Protein AF-A0A699V6G7-F1 (afdb_monomer_lite)

Secondary structure (DSSP, 8-state):
------SSSSHHHHHHHHHHHHHHHHHHHHHHHHHHHHHHHHHHHHHHHHHHHHHHHHT---SSHHHHHHHHHHHHHHHH---GGGGTT--HHHHHHHHHHHHHHHHHHHHHTT-

Organism: Tanacetum cinerariifolium (NCBI:txid118510)

Radius of gyration: 37.38 Å; chains: 1; bounding box: 102×35×77 Å

Foldseek 3Di:
DDDDDDDPPPVVVVVVVVVVVVVVVVVVVVVVVVVVVVVVVCVVVCVVVVCVVVVVVVVVPQPDQVSVQVVLLVCCCVQVVDDSVVCVPPGSVRSVVVSVVSVVVVVVVVVVVVD

pLDDT: mean 73.2, std 18.66, range [38.91, 96.5]

Sequence (115 aa):
HILSLKDDEVEQAELQEVVEVVTTAKLITEVVTAASATITAAAPQLTTAAKSQIQRQRQRKPQTEAKARKNMMIYLRNVAGFKMDYFKGMTYDDIHPIFEKKFNSNVAFLLKTKE

Structure (mmCIF, N/CA/C/O backbone):
data_AF-A0A699V6G7-F1
#
_entry.id   AF-A0A699V6G7-F1
#
loop_
_atom_site.group_PDB
_atom_site.id
_atom_site.type_symbol
_atom_site.label_atom_id
_atom_site.label_alt_id
_atom_site.label_comp_id
_atom_site.label_asym_id
_atom_site.label_entity_id
_atom_site.label_seq_id
_atom_site.pdbx_PDB_ins_code
_atom_site.Cartn_x
_atom_site.Cartn_y
_atom_site.Cartn_z
_atom_site.occupancy
_atom_site.B_iso_or_equiv
_atom_site.auth_seq_id
_atom_site.auth_comp_id
_atom_site.auth_asym_id
_atom_site.auth_atom_id
_atom_site.pdbx_PDB_model_num
ATOM 1 N N . HIS A 1 1 ? 84.245 -20.709 -64.934 1.00 38.91 1 HIS A N 1
ATOM 2 C CA . HIS A 1 1 ? 83.802 -21.093 -63.582 1.00 38.91 1 HIS A CA 1
ATOM 3 C C . HIS A 1 1 ? 82.293 -20.902 -63.543 1.00 38.91 1 HIS A C 1
ATOM 5 O O . HIS A 1 1 ? 81.836 -19.770 -63.584 1.00 38.91 1 HIS A O 1
ATOM 11 N N . ILE A 1 2 ? 81.539 -21.995 -63.623 1.00 51.72 2 ILE A N 1
ATOM 12 C CA . ILE A 1 2 ? 80.097 -22.038 -63.355 1.00 51.72 2 ILE A CA 1
ATOM 13 C C . ILE A 1 2 ? 80.004 -22.601 -61.942 1.00 51.72 2 ILE A C 1
ATOM 15 O O . ILE A 1 2 ? 80.618 -23.643 -61.735 1.00 51.72 2 ILE A O 1
ATOM 19 N N . LEU A 1 3 ? 79.327 -21.926 -61.009 1.00 48.06 3 LEU A N 1
ATOM 20 C CA . LEU A 1 3 ? 78.589 -22.521 -59.885 1.00 48.06 3 LEU A CA 1
ATOM 21 C C . LEU A 1 3 ? 78.082 -21.433 -58.930 1.00 48.06 3 LEU A C 1
ATOM 23 O O . LEU A 1 3 ? 78.761 -20.440 -58.687 1.00 48.06 3 LEU A O 1
ATOM 27 N N . SER A 1 4 ? 76.912 -21.721 -58.368 1.00 57.84 4 SER A N 1
ATOM 28 C CA . SER A 1 4 ? 76.323 -21.101 -57.181 1.00 57.84 4 SER A CA 1
ATOM 29 C C . SER A 1 4 ? 75.719 -19.720 -57.366 1.00 57.84 4 SER A C 1
ATOM 31 O O . SER A 1 4 ? 76.379 -18.718 -57.139 1.00 57.84 4 SER A O 1
ATOM 33 N N . LEU A 1 5 ? 74.432 -19.701 -57.720 1.00 53.88 5 LEU A N 1
ATOM 34 C CA . LEU A 1 5 ? 73.478 -18.642 -57.361 1.00 53.88 5 LEU A CA 1
ATOM 35 C C . LEU A 1 5 ? 72.049 -19.142 -57.639 1.00 53.88 5 LEU A C 1
ATOM 37 O O . LEU A 1 5 ? 71.312 -18.565 -58.428 1.00 53.88 5 LEU A O 1
ATOM 41 N N . LYS A 1 6 ? 71.692 -20.295 -57.073 1.00 51.12 6 LYS A N 1
ATOM 42 C CA . LYS A 1 6 ? 70.318 -20.809 -57.021 1.00 51.12 6 LYS A CA 1
ATOM 43 C C . LYS A 1 6 ? 70.241 -21.664 -55.771 1.00 51.12 6 LYS A C 1
ATOM 45 O O . LYS A 1 6 ? 70.879 -22.704 -55.786 1.00 5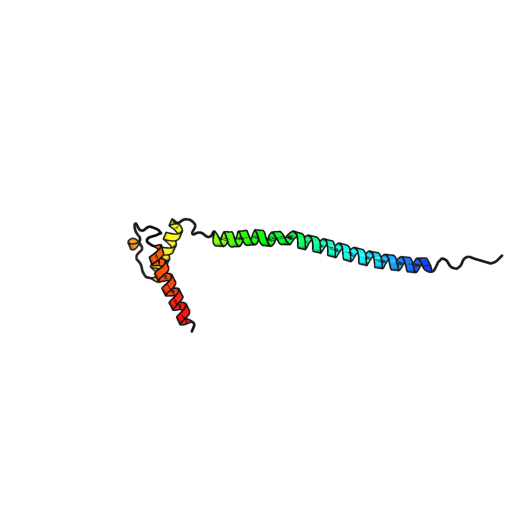1.12 6 LYS A O 1
ATOM 50 N N . ASP A 1 7 ? 69.600 -21.150 -54.725 1.00 49.78 7 ASP A N 1
ATOM 51 C CA . ASP A 1 7 ? 68.869 -21.932 -53.706 1.00 49.78 7 ASP A CA 1
ATOM 52 C C . ASP A 1 7 ? 68.327 -21.066 -52.543 1.00 49.78 7 ASP A C 1
ATOM 54 O O . ASP A 1 7 ? 67.627 -21.589 -51.690 1.00 49.78 7 ASP A O 1
ATOM 58 N N . ASP A 1 8 ? 68.535 -19.741 -52.523 1.00 52.72 8 ASP A N 1
ATOM 59 C CA . ASP A 1 8 ? 68.063 -18.884 -51.410 1.00 52.72 8 ASP A CA 1
ATOM 60 C C . ASP A 1 8 ? 66.733 -18.131 -51.657 1.00 52.72 8 ASP A C 1
ATOM 62 O O . ASP A 1 8 ? 66.299 -17.346 -50.816 1.00 52.72 8 ASP A O 1
ATOM 66 N N . GLU A 1 9 ? 66.062 -18.323 -52.799 1.00 53.31 9 GLU A N 1
ATOM 67 C CA . GLU A 1 9 ? 64.881 -17.509 -53.166 1.00 53.31 9 GLU A CA 1
ATOM 68 C C . GLU A 1 9 ? 63.523 -18.179 -52.885 1.00 53.31 9 GLU A C 1
ATOM 70 O O . GLU A 1 9 ? 62.486 -17.528 -52.992 1.00 53.31 9 GLU A O 1
ATOM 75 N N . VAL A 1 10 ? 63.504 -19.462 -52.501 1.00 51.88 10 VAL A N 1
ATOM 76 C CA . VAL A 1 10 ? 62.249 -20.206 -52.264 1.00 51.88 10 VAL A CA 1
ATOM 77 C C . VAL A 1 10 ? 61.802 -20.147 -50.796 1.00 51.88 10 VAL A C 1
ATOM 79 O O . VAL A 1 10 ? 60.604 -20.139 -50.534 1.00 51.88 10 VAL A O 1
ATOM 82 N N . GLU A 1 11 ? 62.717 -19.984 -49.832 1.00 52.59 11 GLU A N 1
ATOM 83 C CA . GLU A 1 11 ? 62.346 -19.892 -48.406 1.00 52.59 11 GLU A CA 1
ATOM 84 C C . GLU A 1 11 ? 61.747 -18.529 -48.007 1.00 52.59 11 GLU A C 1
ATOM 86 O O . GLU A 1 11 ? 60.972 -18.445 -47.056 1.00 52.59 11 GLU A O 1
ATOM 91 N N . GLN A 1 12 ? 62.051 -17.440 -48.723 1.00 51.22 12 GLN A N 1
ATOM 92 C CA . GLN A 1 12 ? 61.554 -16.106 -48.349 1.00 51.22 12 GLN A CA 1
ATOM 93 C C . GLN A 1 12 ? 60.075 -15.869 -48.684 1.00 51.22 12 GLN A C 1
ATOM 95 O O . GLN A 1 12 ? 59.430 -15.074 -47.999 1.00 51.22 12 GLN A O 1
ATOM 100 N N . ALA A 1 13 ? 59.533 -16.549 -49.698 1.00 53.62 13 ALA A N 1
ATOM 101 C CA . ALA A 1 13 ? 58.127 -16.414 -50.081 1.00 53.62 13 ALA A CA 1
ATOM 102 C C . ALA A 1 13 ? 57.194 -17.114 -49.077 1.00 53.62 13 ALA A C 1
ATOM 104 O O . ALA A 1 13 ? 56.185 -16.541 -48.668 1.00 53.62 13 ALA A O 1
ATOM 105 N N . GLU A 1 14 ? 57.576 -18.305 -48.606 1.00 54.97 14 GLU A N 1
ATOM 106 C CA . GLU A 1 14 ? 56.807 -19.062 -47.608 1.00 54.97 14 GLU A CA 1
ATOM 107 C C . GLU A 1 14 ? 56.813 -18.369 -46.235 1.00 54.97 14 GLU A C 1
ATOM 109 O O . GLU A 1 14 ? 55.795 -18.319 -45.542 1.00 54.97 14 GLU A O 1
ATOM 114 N N . LEU A 1 15 ? 57.938 -17.755 -45.851 1.00 53.72 15 LEU A N 1
ATOM 115 C CA . LEU A 1 15 ? 58.040 -16.999 -44.601 1.00 53.72 15 LEU A CA 1
ATOM 116 C C . LEU A 1 15 ? 57.216 -15.701 -44.615 1.00 53.72 15 LEU A C 1
ATOM 118 O O . LEU A 1 15 ? 56.780 -15.257 -43.553 1.00 53.72 15 LEU A O 1
ATOM 122 N N . GLN A 1 16 ? 56.972 -15.098 -45.781 1.00 55.22 16 GLN A N 1
ATOM 123 C CA . GLN A 1 16 ? 56.134 -13.898 -45.896 1.00 55.22 16 GLN A CA 1
ATOM 124 C C . GLN A 1 16 ? 54.649 -14.225 -45.686 1.00 55.22 16 GLN A C 1
ATOM 126 O O . GLN A 1 16 ? 53.973 -13.541 -44.917 1.00 55.22 16 GLN A O 1
ATOM 131 N N . GLU A 1 17 ? 54.169 -15.324 -46.271 1.00 57.75 17 GLU A N 1
ATOM 132 C CA . GLU A 1 17 ? 52.787 -15.792 -46.105 1.00 57.75 17 GLU A CA 1
ATOM 133 C C . GLU A 1 17 ? 52.502 -16.231 -44.658 1.00 57.75 17 GLU A C 1
ATOM 135 O O . GLU A 1 17 ? 51.486 -15.856 -44.063 1.00 57.75 17 GLU A O 1
ATOM 140 N N . VAL A 1 18 ? 53.441 -16.952 -44.033 1.00 57.44 18 VAL A N 1
ATOM 141 C CA . VAL A 1 18 ? 53.322 -17.370 -42.626 1.00 57.44 18 VAL A CA 1
ATOM 142 C C . VAL A 1 18 ? 53.261 -16.159 -41.687 1.00 57.44 18 VAL A C 1
ATOM 144 O O . VAL A 1 18 ? 52.511 -16.176 -40.708 1.00 57.44 18 VAL A O 1
ATOM 147 N N . VAL A 1 19 ? 53.987 -15.077 -41.982 1.00 64.44 19 VAL A N 1
ATOM 148 C CA . VAL A 1 19 ? 53.957 -13.845 -41.177 1.00 64.44 19 VAL A CA 1
ATOM 149 C C . VAL A 1 19 ? 52.618 -13.109 -41.311 1.00 64.44 19 VAL A C 1
ATOM 151 O O . VAL A 1 19 ? 52.089 -12.634 -40.303 1.00 64.44 19 VAL A O 1
ATOM 154 N N . GLU A 1 20 ? 52.009 -13.053 -42.495 1.00 62.91 20 GLU A N 1
ATOM 155 C CA . GLU A 1 20 ? 50.695 -12.413 -42.688 1.00 62.91 20 GLU A CA 1
ATOM 156 C C . GLU A 1 20 ? 49.558 -13.162 -41.970 1.00 62.91 20 GLU A C 1
ATOM 158 O O . GLU A 1 20 ? 48.698 -12.554 -41.319 1.00 62.91 20 GLU A O 1
ATOM 163 N N . VAL A 1 21 ? 49.582 -14.496 -41.988 1.00 61.50 21 VAL A N 1
ATOM 164 C CA . VAL A 1 21 ? 48.581 -15.317 -41.288 1.00 61.50 21 VAL A CA 1
ATOM 165 C C . VAL A 1 21 ? 48.762 -15.235 -39.767 1.00 61.50 21 VAL A C 1
ATOM 167 O O . VAL A 1 21 ? 47.784 -15.067 -39.030 1.00 61.50 21 VAL A O 1
ATOM 170 N N . VAL A 1 22 ? 50.006 -15.282 -39.275 1.00 68.69 22 VAL A N 1
ATOM 171 C CA . VAL A 1 22 ? 50.321 -15.187 -37.836 1.00 68.69 22 VAL A CA 1
ATOM 172 C C . VAL A 1 22 ? 49.984 -13.806 -37.272 1.00 68.69 22 VAL A C 1
ATOM 174 O O . VAL A 1 22 ? 49.478 -13.698 -36.151 1.00 68.69 22 VAL A O 1
ATOM 177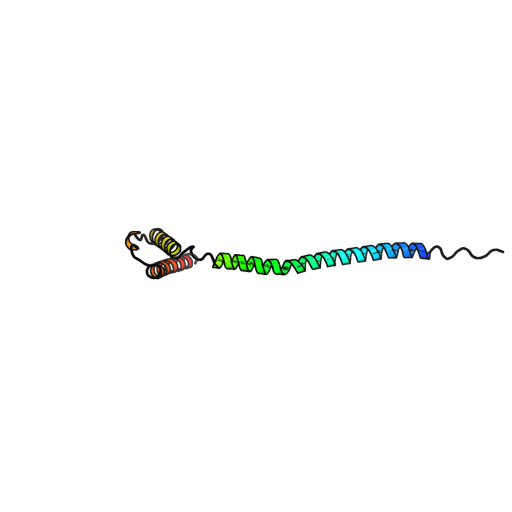 N N . THR A 1 23 ? 50.212 -12.739 -38.039 1.00 70.50 23 THR A N 1
ATO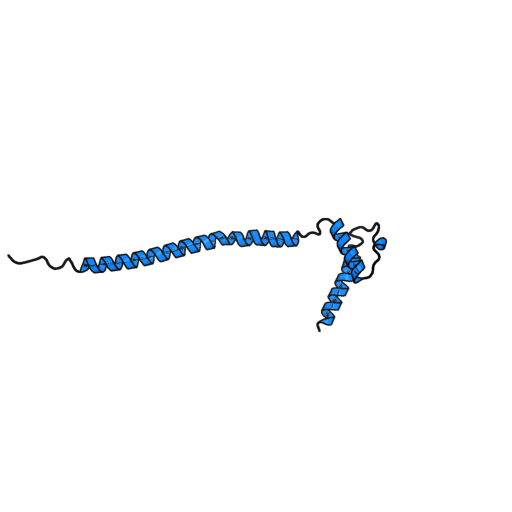M 178 C CA . THR A 1 23 ? 49.867 -11.374 -37.615 1.00 70.50 23 THR A CA 1
ATOM 179 C C . THR A 1 23 ? 48.358 -11.164 -37.568 1.00 70.50 23 THR A C 1
ATOM 181 O O . THR A 1 23 ? 47.855 -10.609 -36.589 1.00 70.50 23 THR A O 1
ATOM 184 N N . THR A 1 24 ? 47.612 -11.696 -38.537 1.00 68.50 24 THR A N 1
ATOM 185 C CA . THR A 1 24 ? 46.143 -11.629 -38.544 1.00 68.50 24 THR A CA 1
ATOM 186 C C . THR A 1 24 ? 45.537 -12.393 -37.362 1.00 68.50 24 THR A C 1
ATOM 188 O O . THR A 1 24 ? 44.685 -11.858 -36.649 1.00 68.50 24 THR A O 1
ATOM 191 N N . ALA A 1 25 ? 46.021 -13.605 -37.070 1.00 73.06 25 ALA A N 1
ATOM 192 C CA . ALA A 1 25 ? 45.574 -14.385 -35.911 1.00 73.06 25 ALA A CA 1
ATOM 193 C C . ALA A 1 25 ? 45.859 -13.674 -34.572 1.00 73.06 25 ALA A C 1
ATOM 195 O O . ALA A 1 25 ? 45.040 -13.700 -33.643 1.00 73.06 25 ALA A O 1
ATOM 196 N N . LYS A 1 26 ? 47.003 -12.988 -34.480 1.00 81.19 26 LYS A N 1
ATOM 197 C CA . LYS A 1 26 ? 47.382 -12.202 -33.303 1.00 81.19 26 LYS A CA 1
ATOM 198 C C . LYS A 1 26 ? 46.473 -10.986 -33.106 1.00 81.19 26 LYS A C 1
ATOM 200 O O . LYS A 1 26 ? 45.990 -10.780 -31.993 1.00 81.19 26 LYS A O 1
ATOM 205 N N . LEU A 1 27 ? 46.170 -10.248 -34.176 1.00 74.31 27 LEU A N 1
ATOM 206 C CA . LEU A 1 27 ? 45.251 -9.106 -34.131 1.00 74.31 27 LEU A CA 1
ATOM 207 C C . LEU A 1 27 ? 43.830 -9.526 -33.723 1.00 74.31 27 LEU A C 1
ATOM 209 O O . LEU A 1 27 ? 43.213 -8.857 -32.897 1.00 74.31 27 LEU A O 1
ATOM 213 N N . ILE A 1 28 ? 43.325 -10.663 -34.216 1.00 75.25 28 ILE A N 1
ATOM 214 C CA . ILE A 1 28 ? 42.011 -11.195 -33.808 1.00 75.25 28 ILE A CA 1
ATOM 215 C C . ILE A 1 28 ? 41.988 -11.483 -32.301 1.00 75.25 28 ILE A C 1
ATOM 217 O O . ILE A 1 28 ? 41.032 -11.128 -31.610 1.00 75.25 28 ILE A O 1
ATOM 221 N N . THR A 1 29 ? 43.054 -12.082 -31.771 1.00 74.62 29 THR A N 1
ATOM 222 C CA . THR A 1 29 ? 43.140 -12.437 -30.348 1.00 74.62 29 THR A CA 1
ATOM 223 C C . THR A 1 29 ? 43.202 -11.198 -29.451 1.00 74.62 29 THR A C 1
ATOM 225 O O . THR A 1 29 ? 42.533 -11.153 -28.415 1.00 74.62 29 THR A O 1
ATOM 228 N N . GLU A 1 30 ? 43.941 -10.161 -29.849 1.00 73.81 30 GLU A N 1
ATOM 229 C CA . GLU A 1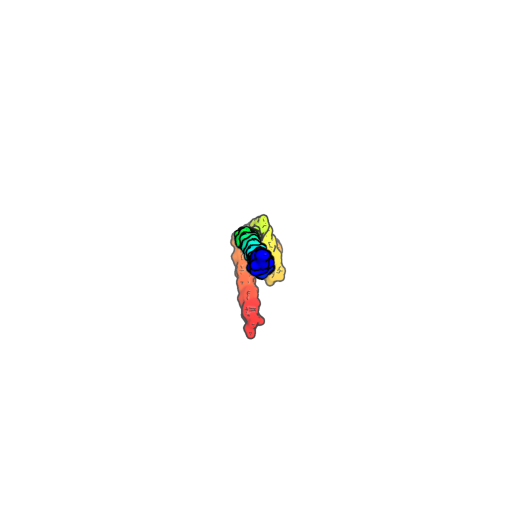 30 ? 43.991 -8.893 -29.112 1.00 73.81 30 GLU A CA 1
ATOM 230 C C . GLU A 1 30 ? 42.643 -8.164 -29.127 1.00 73.81 30 GLU A C 1
ATOM 232 O O . GLU A 1 30 ? 42.192 -7.697 -28.080 1.00 73.81 30 GLU A O 1
ATOM 237 N N . VAL A 1 31 ? 41.950 -8.136 -30.271 1.00 74.62 31 VAL A N 1
ATOM 238 C CA . VAL A 1 31 ? 40.622 -7.509 -30.390 1.00 74.62 31 VAL A CA 1
ATOM 239 C C . VAL A 1 31 ? 39.591 -8.231 -29.522 1.00 74.62 31 VAL A C 1
ATOM 241 O O . VAL A 1 31 ? 38.834 -7.582 -28.796 1.00 74.62 31 VAL A O 1
ATOM 244 N N . VAL A 1 32 ? 39.588 -9.568 -29.528 1.00 76.31 32 VAL A N 1
ATOM 245 C CA . VAL A 1 32 ? 38.696 -10.372 -28.677 1.00 76.31 32 VAL A CA 1
ATOM 246 C C . VAL A 1 32 ? 39.012 -10.155 -27.195 1.00 76.31 32 VAL A C 1
ATOM 248 O O . VAL A 1 32 ? 38.096 -10.022 -26.383 1.00 76.31 32 VAL A O 1
ATOM 251 N N . THR A 1 33 ? 40.290 -10.043 -26.830 1.00 78.81 33 THR A N 1
ATOM 252 C CA . THR A 1 33 ? 40.715 -9.811 -25.440 1.00 78.81 33 THR A CA 1
ATOM 253 C C . THR A 1 33 ? 40.330 -8.415 -24.953 1.00 78.81 33 THR A C 1
ATOM 255 O O . THR A 1 33 ? 39.789 -8.275 -23.855 1.00 78.81 33 THR A O 1
ATOM 258 N N . ALA A 1 34 ? 40.522 -7.381 -25.776 1.00 71.19 34 ALA A N 1
ATOM 259 C CA . ALA A 1 34 ? 40.120 -6.013 -25.457 1.00 71.19 34 ALA A CA 1
ATOM 260 C C . ALA A 1 34 ? 38.591 -5.883 -25.318 1.00 71.19 34 ALA A C 1
ATOM 262 O O . ALA A 1 34 ? 38.091 -5.267 -24.370 1.00 71.19 34 ALA A O 1
ATOM 263 N N . ALA A 1 35 ? 37.828 -6.527 -26.205 1.00 71.00 35 ALA A N 1
ATOM 264 C CA . ALA A 1 35 ? 36.373 -6.597 -26.095 1.00 71.00 35 ALA A CA 1
ATOM 265 C C . ALA A 1 35 ? 35.935 -7.340 -24.817 1.00 71.00 35 ALA A C 1
ATOM 267 O O . ALA A 1 35 ? 35.071 -6.869 -24.081 1.00 71.00 35 ALA A O 1
ATOM 268 N N . SER A 1 36 ? 36.579 -8.459 -24.483 1.00 70.44 36 SER A N 1
ATOM 269 C CA . SER A 1 36 ? 36.258 -9.227 -23.275 1.00 70.44 36 SER A CA 1
ATOM 270 C C . SER A 1 36 ? 36.589 -8.461 -21.983 1.00 70.44 36 SER A C 1
ATOM 272 O O . SER A 1 36 ? 35.822 -8.489 -21.014 1.00 70.44 36 SER A O 1
ATOM 274 N N . ALA A 1 37 ? 37.679 -7.685 -21.980 1.00 67.38 37 ALA A N 1
ATOM 275 C CA . ALA A 1 37 ? 38.047 -6.806 -20.872 1.00 67.38 37 ALA A CA 1
ATOM 276 C C . ALA A 1 37 ? 37.018 -5.682 -20.655 1.00 67.38 37 ALA A C 1
ATOM 278 O O . ALA A 1 37 ? 36.628 -5.417 -19.516 1.00 67.38 37 ALA A O 1
ATOM 279 N N . THR A 1 38 ? 36.521 -5.062 -21.730 1.00 56.53 38 THR A N 1
ATOM 280 C CA . THR A 1 38 ? 35.481 -4.020 -21.629 1.00 56.53 38 THR A CA 1
ATOM 281 C C . THR A 1 38 ? 34.135 -4.578 -21.156 1.00 56.53 38 THR A C 1
ATOM 283 O O . THR A 1 38 ? 33.485 -3.951 -20.317 1.00 56.53 38 THR A O 1
ATOM 286 N N . ILE A 1 39 ? 33.749 -5.786 -21.585 1.00 63.88 39 ILE A N 1
ATOM 287 C CA . ILE A 1 39 ? 32.541 -6.471 -21.086 1.00 63.88 39 ILE A CA 1
ATOM 288 C C . ILE A 1 39 ? 32.677 -6.798 -19.590 1.00 63.88 39 ILE A C 1
ATOM 290 O O . ILE A 1 39 ? 31.758 -6.550 -18.806 1.00 63.88 39 ILE A O 1
ATOM 294 N N . THR A 1 40 ? 33.845 -7.287 -19.166 1.00 62.06 40 THR A N 1
ATOM 295 C CA . THR A 1 40 ? 34.116 -7.636 -17.762 1.00 62.06 40 THR A CA 1
ATOM 296 C C . THR A 1 40 ? 34.137 -6.397 -16.858 1.00 62.06 40 THR A C 1
ATOM 298 O O . THR A 1 40 ? 33.583 -6.424 -15.758 1.00 62.06 40 THR A O 1
ATOM 301 N N . ALA A 1 41 ? 34.677 -5.271 -17.331 1.00 55.84 41 ALA A N 1
ATOM 302 C CA . ALA A 1 41 ? 34.683 -4.000 -16.600 1.00 55.84 41 ALA A CA 1
ATOM 303 C C . ALA A 1 41 ? 33.285 -3.355 -16.455 1.00 55.84 41 ALA A C 1
ATOM 305 O O . ALA A 1 41 ? 33.073 -2.538 -15.555 1.00 55.84 41 ALA A O 1
ATOM 306 N N . ALA A 1 42 ? 32.310 -3.731 -17.292 1.00 52.88 42 ALA A N 1
ATOM 307 C CA . ALA A 1 42 ? 30.925 -3.255 -17.214 1.00 52.88 42 ALA A CA 1
ATOM 308 C C . ALA A 1 42 ? 30.030 -4.083 -16.263 1.00 52.88 42 ALA A C 1
ATOM 310 O O . ALA A 1 42 ? 28.994 -3.592 -15.803 1.00 52.88 42 ALA A O 1
ATOM 311 N N . ALA A 1 43 ? 30.430 -5.304 -15.890 1.00 56.38 43 ALA A N 1
ATOM 312 C CA . ALA A 1 43 ? 29.666 -6.181 -14.993 1.00 56.38 43 ALA A CA 1
ATOM 313 C C . ALA A 1 43 ? 29.310 -5.583 -13.601 1.00 56.38 43 ALA A C 1
ATOM 315 O O . ALA A 1 43 ? 28.184 -5.798 -13.134 1.00 56.38 43 ALA A O 1
ATOM 316 N N . PRO A 1 44 ? 30.166 -4.784 -12.926 1.00 55.72 44 PRO A N 1
ATOM 317 C CA . PRO A 1 44 ? 29.805 -4.166 -11.646 1.00 55.72 44 PRO A CA 1
ATOM 318 C C . PRO A 1 44 ? 28.776 -3.023 -11.767 1.00 55.72 44 PRO A C 1
ATOM 320 O O . PRO A 1 44 ? 28.177 -2.611 -10.767 1.00 55.72 44 PRO A O 1
ATOM 323 N N . GLN A 1 45 ? 28.526 -2.510 -12.978 1.00 53.47 45 GLN A N 1
ATOM 324 C CA . GLN A 1 45 ? 27.584 -1.407 -13.201 1.00 53.47 45 GLN A CA 1
ATOM 325 C C . GLN A 1 45 ? 26.123 -1.884 -13.143 1.00 53.47 45 GLN A C 1
ATOM 327 O O . GLN A 1 45 ? 25.250 -1.170 -12.643 1.00 53.47 45 GLN A O 1
ATOM 332 N N . LEU A 1 46 ? 25.859 -3.129 -13.557 1.00 46.53 46 LEU A N 1
ATOM 333 C CA . LEU A 1 46 ? 24.528 -3.744 -13.511 1.00 46.53 46 LEU A CA 1
ATOM 334 C C . LEU A 1 46 ? 24.087 -4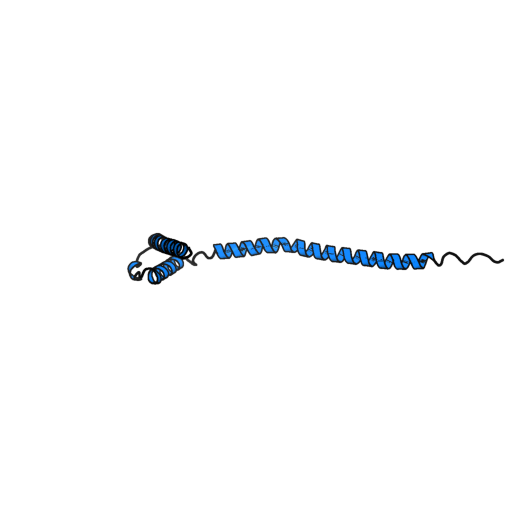.083 -12.079 1.00 46.53 46 LEU A C 1
ATOM 336 O O . LEU A 1 46 ? 22.912 -3.944 -11.741 1.00 46.53 46 LEU A O 1
ATOM 340 N N . THR A 1 47 ? 25.016 -4.450 -11.195 1.00 43.00 47 THR A N 1
ATOM 341 C CA . THR A 1 47 ? 24.695 -4.824 -9.807 1.00 43.00 47 THR A CA 1
ATOM 342 C C . THR A 1 47 ? 24.515 -3.619 -8.881 1.00 43.00 47 THR A C 1
ATOM 344 O O . THR A 1 47 ? 23.746 -3.701 -7.920 1.00 43.00 47 THR A O 1
ATOM 347 N N . THR A 1 48 ? 25.122 -2.470 -9.188 1.00 44.97 48 THR A N 1
ATOM 348 C CA . THR A 1 48 ? 24.953 -1.232 -8.402 1.00 44.97 48 THR A CA 1
ATOM 349 C C . THR A 1 48 ? 23.728 -0.429 -8.856 1.00 44.97 48 THR A C 1
ATOM 351 O O . THR A 1 48 ? 22.932 0.021 -8.023 1.00 44.97 48 THR A O 1
ATOM 354 N N . ALA A 1 49 ? 23.483 -0.334 -10.169 1.00 48.38 49 ALA A N 1
ATOM 355 C CA . ALA A 1 49 ? 22.292 0.323 -10.705 1.00 48.38 49 ALA A CA 1
ATOM 356 C C . ALA A 1 49 ? 21.002 -0.440 -10.352 1.00 48.38 49 ALA A C 1
ATOM 358 O O . ALA A 1 49 ? 20.050 0.183 -9.876 1.00 48.38 49 ALA A O 1
ATOM 359 N N . ALA A 1 50 ? 20.974 -1.773 -10.480 1.00 49.19 50 ALA A N 1
ATOM 360 C CA . ALA A 1 50 ? 19.801 -2.579 -10.131 1.00 49.19 50 ALA A CA 1
ATOM 361 C C . ALA A 1 50 ? 19.501 -2.562 -8.625 1.00 49.19 50 ALA A C 1
ATOM 363 O O . ALA A 1 50 ? 18.340 -2.418 -8.243 1.00 49.19 50 ALA A O 1
ATOM 364 N N . LYS A 1 51 ? 20.521 -2.590 -7.751 1.00 48.94 51 LYS A N 1
ATOM 365 C CA . LYS A 1 51 ? 20.318 -2.384 -6.306 1.00 48.94 51 LYS A CA 1
ATOM 366 C C . LYS A 1 51 ? 19.719 -1.014 -6.020 1.00 48.94 51 LYS A C 1
ATOM 368 O O . LYS A 1 51 ? 18.796 -0.944 -5.226 1.00 48.94 51 LYS A O 1
ATOM 373 N N . SER A 1 52 ? 20.145 0.054 -6.700 1.00 53.12 52 SER A N 1
ATOM 374 C CA . SER A 1 52 ? 19.537 1.386 -6.546 1.00 53.12 52 SER A CA 1
ATOM 375 C C . SER A 1 52 ? 18.107 1.477 -7.094 1.00 53.12 52 SER A C 1
ATOM 377 O O . SER A 1 52 ? 17.313 2.266 -6.590 1.00 53.12 52 SER A O 1
ATOM 379 N N . GLN A 1 53 ? 17.754 0.693 -8.118 1.00 56.56 53 GLN A N 1
ATOM 380 C CA . GLN A 1 53 ? 16.411 0.664 -8.704 1.00 56.56 53 GLN A CA 1
ATOM 381 C C . GLN A 1 53 ? 15.448 -0.168 -7.856 1.00 56.56 53 GLN A C 1
ATOM 383 O O . GLN A 1 53 ? 14.356 0.300 -7.551 1.00 56.56 53 GLN A O 1
ATOM 388 N N . ILE A 1 54 ? 15.876 -1.341 -7.385 1.00 53.53 54 ILE A N 1
ATOM 389 C CA . ILE A 1 54 ? 15.140 -2.165 -6.419 1.00 53.53 54 ILE A CA 1
ATOM 390 C C . ILE A 1 54 ? 15.046 -1.427 -5.079 1.00 53.53 54 ILE A C 1
ATOM 392 O O . ILE A 1 54 ? 13.981 -1.400 -4.473 1.00 53.53 54 ILE A O 1
ATOM 396 N N . GLN A 1 55 ? 16.105 -0.736 -4.645 1.00 53.94 55 GLN A N 1
ATOM 397 C CA . GLN A 1 55 ? 16.079 0.150 -3.483 1.00 53.94 55 GLN A CA 1
ATOM 398 C C . GLN A 1 55 ? 15.183 1.364 -3.732 1.00 53.94 55 GLN A C 1
ATOM 400 O O . GLN A 1 55 ? 14.478 1.739 -2.817 1.00 53.94 55 GLN A O 1
ATOM 405 N N . ARG A 1 56 ? 15.120 1.963 -4.931 1.00 52.09 56 ARG A N 1
ATOM 406 C CA . ARG A 1 56 ? 14.152 3.032 -5.253 1.00 52.09 56 ARG A CA 1
ATOM 407 C C . ARG A 1 56 ? 12.718 2.525 -5.279 1.00 52.09 56 ARG A C 1
ATOM 409 O O . ARG A 1 56 ? 11.841 3.259 -4.852 1.00 52.09 56 ARG A O 1
ATOM 416 N N . GLN A 1 57 ? 12.473 1.294 -5.722 1.00 48.94 57 GLN A N 1
ATOM 417 C CA . GLN A 1 57 ? 11.157 0.656 -5.670 1.00 48.94 57 GLN A CA 1
ATOM 418 C C . GLN A 1 57 ? 10.764 0.284 -4.231 1.00 48.94 57 GLN A C 1
ATOM 420 O O . GLN A 1 57 ? 9.639 0.563 -3.831 1.00 48.94 57 GLN A O 1
ATOM 425 N N . ARG A 1 58 ? 11.701 -0.208 -3.406 1.00 51.16 58 ARG A N 1
ATOM 426 C CA . ARG A 1 58 ? 11.529 -0.404 -1.949 1.00 51.16 58 ARG A CA 1
ATOM 427 C C . ARG A 1 58 ? 11.462 0.919 -1.171 1.00 51.16 58 ARG A C 1
ATOM 429 O O . ARG A 1 58 ? 10.840 0.979 -0.118 1.00 51.16 58 ARG A O 1
ATOM 436 N N . GLN A 1 59 ? 12.069 1.981 -1.702 1.00 48.53 59 GLN A N 1
ATOM 437 C CA . GLN A 1 59 ? 11.999 3.368 -1.232 1.00 48.53 59 GLN A CA 1
ATOM 438 C C . GLN A 1 59 ? 10.899 4.178 -1.928 1.00 48.53 59 GLN A C 1
ATOM 440 O O . GLN A 1 59 ? 10.750 5.361 -1.625 1.00 48.53 59 GLN A O 1
ATOM 445 N N . ARG A 1 60 ? 9.998 3.544 -2.701 1.00 51.53 60 ARG A N 1
ATOM 446 C CA . ARG A 1 60 ? 8.613 4.030 -2.828 1.00 51.53 60 ARG A CA 1
ATOM 447 C C . ARG A 1 60 ? 7.889 3.768 -1.505 1.00 51.53 60 ARG A C 1
ATOM 449 O O . ARG A 1 60 ? 6.774 3.259 -1.479 1.00 51.53 60 ARG A O 1
ATOM 456 N N . LYS A 1 61 ? 8.528 4.151 -0.393 1.00 54.34 61 LYS A N 1
ATOM 457 C CA . LYS A 1 61 ? 7.842 4.521 0.831 1.00 54.34 61 LYS A CA 1
ATOM 458 C C . LYS A 1 61 ? 6.711 5.449 0.389 1.00 54.34 61 LYS A C 1
ATOM 460 O O . LYS A 1 61 ? 6.949 6.312 -0.469 1.00 54.34 61 LYS A O 1
ATOM 465 N N . PRO A 1 62 ? 5.480 5.272 0.882 1.00 52.78 62 PRO A N 1
ATOM 466 C CA . PRO A 1 62 ? 4.455 6.265 0.626 1.00 52.78 62 PRO A CA 1
ATOM 467 C C . PRO A 1 62 ? 5.051 7.618 1.028 1.00 52.78 62 PRO A C 1
ATOM 469 O O . PRO A 1 62 ? 5.555 7.765 2.133 1.00 52.78 62 PRO A O 1
ATOM 472 N N . GLN A 1 63 ? 5.107 8.536 0.063 1.00 56.06 63 GLN A N 1
ATOM 473 C CA . GLN A 1 63 ? 5.934 9.756 0.011 1.00 56.06 63 GLN A CA 1
ATOM 474 C C . GLN A 1 63 ? 5.960 10.606 1.301 1.00 56.06 63 GLN A C 1
ATOM 476 O O . GLN A 1 63 ? 6.836 11.443 1.466 1.00 56.06 63 GLN A O 1
ATOM 481 N N . THR A 1 64 ? 5.014 10.397 2.213 1.00 79.38 64 THR A N 1
ATOM 482 C CA . THR A 1 64 ? 5.049 10.712 3.649 1.00 79.38 64 THR A CA 1
ATOM 483 C C . THR A 1 64 ? 3.947 9.856 4.301 1.00 79.38 64 THR A C 1
ATOM 485 O O . THR A 1 64 ? 3.038 9.407 3.593 1.00 79.38 64 THR A O 1
ATOM 488 N N . GLU A 1 65 ? 3.947 9.659 5.621 1.00 80.75 65 GLU A N 1
ATOM 489 C CA . GLU A 1 65 ? 2.869 8.950 6.344 1.00 80.75 65 GLU A CA 1
ATOM 490 C C . GLU A 1 65 ? 1.475 9.527 6.023 1.00 80.75 65 GLU A C 1
ATOM 492 O O . GLU A 1 65 ? 0.528 8.797 5.729 1.00 80.75 65 GLU A O 1
ATOM 497 N N . ALA A 1 66 ? 1.375 10.855 5.898 1.00 87.19 66 ALA A N 1
ATOM 498 C CA . ALA A 1 66 ? 0.160 11.537 5.454 1.00 87.19 66 ALA A CA 1
ATOM 499 C C . ALA A 1 66 ? -0.317 11.105 4.052 1.00 87.19 66 ALA A C 1
ATOM 501 O O . ALA A 1 66 ? -1.525 10.996 3.816 1.00 87.19 66 ALA A O 1
ATOM 502 N N . LYS A 1 67 ? 0.605 10.823 3.119 1.00 88.56 67 LYS A N 1
ATOM 503 C CA . LYS A 1 67 ? 0.258 10.308 1.785 1.00 88.56 67 LYS A CA 1
ATOM 504 C C . LYS A 1 67 ? -0.205 8.855 1.859 1.00 88.56 67 LYS A C 1
ATOM 506 O O . LYS A 1 67 ? -1.166 8.503 1.179 1.00 88.56 67 LYS A O 1
ATOM 511 N N . ALA A 1 68 ? 0.443 8.037 2.691 1.00 89.81 68 ALA A N 1
ATOM 512 C CA . ALA A 1 68 ? 0.028 6.656 2.948 1.00 89.81 68 ALA A CA 1
ATOM 513 C C . ALA A 1 68 ? -1.414 6.624 3.463 1.00 89.81 68 ALA A C 1
ATOM 515 O O . ALA A 1 68 ? -2.286 6.000 2.857 1.00 89.81 68 ALA A O 1
ATOM 516 N N . ARG A 1 69 ? -1.671 7.420 4.505 1.00 93.75 69 ARG A N 1
ATOM 517 C CA . ARG A 1 69 ? -2.983 7.602 5.117 1.00 93.75 69 ARG A CA 1
ATOM 518 C C . ARG A 1 69 ? -4.022 8.036 4.086 1.00 93.75 69 ARG A C 1
ATOM 520 O O . ARG A 1 69 ? -5.082 7.428 3.986 1.00 93.75 69 ARG A O 1
ATOM 527 N N . LYS A 1 70 ? -3.712 9.045 3.261 1.00 93.81 70 LYS A N 1
ATOM 528 C CA . LYS A 1 70 ? -4.622 9.528 2.206 1.00 93.81 70 LYS A CA 1
ATOM 529 C C . LYS A 1 70 ? -4.980 8.438 1.197 1.00 93.81 70 LYS A C 1
ATOM 531 O O . LYS A 1 70 ? -6.153 8.288 0.866 1.00 93.81 70 LYS A O 1
ATOM 536 N N . ASN A 1 71 ? -4.001 7.663 0.743 1.00 94.38 71 ASN A N 1
ATOM 537 C CA . ASN A 1 71 ? -4.239 6.572 -0.200 1.00 94.38 71 ASN A CA 1
ATOM 538 C C . ASN A 1 71 ? -5.100 5.456 0.415 1.00 94.38 71 ASN A C 1
ATOM 540 O O . ASN A 1 71 ? -6.013 4.967 -0.249 1.00 94.38 71 ASN A O 1
ATOM 544 N N . MET A 1 72 ? -4.862 5.094 1.680 1.00 95.31 72 MET A N 1
ATOM 545 C CA . MET A 1 72 ? -5.665 4.099 2.404 1.00 95.31 72 MET A CA 1
ATOM 546 C C . MET A 1 72 ? -7.122 4.541 2.560 1.00 95.31 72 MET A C 1
ATOM 548 O O . MET A 1 72 ? -8.026 3.766 2.255 1.00 95.31 72 MET A O 1
ATOM 552 N N . MET A 1 73 ? -7.364 5.799 2.942 1.00 95.88 73 MET A N 1
ATOM 553 C CA . MET A 1 73 ? -8.721 6.356 3.040 1.00 95.88 73 MET A CA 1
ATOM 554 C C . MET A 1 73 ? -9.451 6.328 1.691 1.00 95.88 73 MET A C 1
ATOM 556 O O . MET A 1 73 ? -10.617 5.947 1.626 1.00 95.88 73 MET A O 1
ATOM 560 N N . ILE A 1 74 ? -8.763 6.680 0.597 1.00 96.50 74 ILE A N 1
ATOM 561 C CA . ILE A 1 74 ? -9.331 6.624 -0.760 1.00 96.50 74 ILE A CA 1
ATOM 562 C C . ILE A 1 74 ? -9.682 5.183 -1.147 1.00 96.50 74 ILE A C 1
ATOM 564 O O . ILE A 1 74 ? -10.771 4.942 -1.664 1.00 96.50 74 ILE A O 1
ATOM 568 N N . TYR A 1 75 ? -8.796 4.220 -0.882 1.00 95.62 75 TYR A N 1
ATOM 569 C CA . TYR A 1 75 ? -9.075 2.809 -1.148 1.00 95.62 75 TYR A CA 1
ATOM 570 C C . TYR A 1 75 ? -10.301 2.329 -0.373 1.00 95.62 75 TYR A C 1
ATOM 572 O O . TYR A 1 75 ? -11.226 1.777 -0.961 1.00 95.62 75 TYR A O 1
ATOM 580 N N . LEU A 1 76 ? -10.337 2.582 0.936 1.00 95.81 76 LEU A N 1
ATOM 581 C CA . LEU A 1 76 ? -11.439 2.179 1.806 1.00 95.81 76 LEU A CA 1
ATOM 582 C C . LEU A 1 76 ? -12.765 2.826 1.390 1.00 95.81 76 LEU A C 1
ATOM 584 O O . LEU A 1 76 ? -13.797 2.155 1.398 1.00 95.81 76 LEU A O 1
ATOM 588 N N . ARG A 1 77 ? -12.744 4.085 0.944 1.00 96.06 77 ARG A N 1
ATOM 589 C CA . ARG A 1 77 ? -13.910 4.734 0.335 1.00 96.06 77 ARG A CA 1
ATOM 590 C C . ARG A 1 77 ? -14.385 3.985 -0.908 1.00 96.06 77 ARG A C 1
ATOM 592 O O . ARG A 1 77 ? -15.565 3.676 -1.011 1.00 96.06 77 ARG A O 1
ATOM 599 N N . ASN A 1 78 ? -13.480 3.694 -1.837 1.00 95.19 78 ASN A N 1
ATOM 600 C CA . ASN A 1 78 ? -13.840 3.120 -3.134 1.00 95.19 78 ASN A CA 1
ATOM 601 C C . ASN A 1 78 ? -14.272 1.651 -3.034 1.00 95.19 78 ASN A C 1
ATOM 603 O O . ASN A 1 78 ? -15.159 1.217 -3.756 1.00 95.19 78 ASN A O 1
ATOM 607 N N . VAL A 1 79 ? -13.638 0.884 -2.150 1.00 92.62 79 VAL A N 1
ATOM 608 C CA . VAL A 1 79 ? -13.778 -0.577 -2.078 1.00 92.62 79 VAL A CA 1
ATOM 609 C C . VAL A 1 79 ? -14.765 -1.021 -1.007 1.00 92.62 79 VAL A C 1
ATOM 611 O O . VAL A 1 79 ? -15.440 -2.035 -1.161 1.00 92.62 79 VAL A O 1
ATOM 614 N N . ALA A 1 80 ? -14.818 -0.307 0.114 1.00 91.44 80 ALA A N 1
ATOM 615 C CA . ALA A 1 80 ? -15.668 -0.658 1.245 1.00 91.44 80 ALA A CA 1
ATOM 616 C C . ALA A 1 80 ? -16.765 0.381 1.519 1.00 91.44 80 ALA A C 1
ATOM 618 O O . ALA A 1 80 ? -17.570 0.170 2.419 1.00 91.44 80 ALA A O 1
ATOM 619 N N . GLY A 1 81 ? -16.824 1.476 0.753 1.00 94.88 81 GLY A N 1
ATOM 620 C CA . GLY A 1 81 ? -17.874 2.487 0.885 1.00 94.88 81 GLY A CA 1
ATOM 621 C C . GLY A 1 81 ? -17.734 3.386 2.115 1.00 94.88 81 GLY A C 1
ATOM 622 O O . GLY A 1 81 ? -18.692 4.066 2.480 1.00 94.88 81 GLY A O 1
ATOM 623 N N . PHE A 1 82 ? -16.568 3.411 2.774 1.00 95.25 82 PHE A N 1
ATOM 624 C CA . PHE A 1 82 ? -16.366 4.270 3.943 1.00 95.25 82 PHE A CA 1
ATOM 625 C C . PHE A 1 82 ? -16.489 5.754 3.575 1.00 95.25 82 PHE A C 1
ATOM 627 O O . PHE A 1 82 ? -15.931 6.226 2.581 1.00 95.25 82 PHE A O 1
ATOM 634 N N . LYS A 1 83 ? -17.189 6.520 4.417 1.00 94.75 83 LYS A N 1
ATOM 635 C CA . LYS A 1 83 ? -17.230 7.983 4.308 1.00 94.75 83 LYS A CA 1
ATOM 636 C C . LYS A 1 83 ? -15.882 8.565 4.731 1.00 94.75 83 LYS A C 1
ATOM 638 O O . LYS A 1 83 ? -15.301 8.109 5.709 1.00 94.75 83 LYS A O 1
ATOM 643 N N . MET A 1 84 ? -15.413 9.617 4.056 1.00 92.50 84 MET A N 1
ATOM 644 C CA . MET A 1 84 ? -14.144 10.267 4.429 1.00 92.50 84 MET A CA 1
ATOM 645 C C . MET A 1 84 ? -14.186 10.873 5.840 1.00 92.50 84 MET A C 1
ATOM 647 O O . MET A 1 84 ? -13.160 10.913 6.511 1.00 92.50 84 MET A O 1
ATOM 651 N N . ASP A 1 85 ? -15.369 11.289 6.309 1.00 95.88 85 ASP A N 1
ATOM 652 C CA . ASP A 1 85 ? -15.560 11.841 7.655 1.00 95.88 85 ASP A CA 1
ATOM 653 C C . ASP A 1 85 ? -15.251 10.845 8.775 1.00 95.88 85 ASP A C 1
ATOM 655 O O . ASP A 1 85 ? -14.847 11.263 9.854 1.00 95.88 85 ASP A O 1
ATOM 659 N N . TYR A 1 86 ? -15.384 9.540 8.511 1.00 95.00 86 TYR A N 1
ATOM 660 C CA . TYR A 1 86 ? -15.055 8.491 9.478 1.00 95.00 86 TYR A CA 1
ATOM 661 C C . TYR A 1 86 ? -13.581 8.537 9.894 1.00 95.00 86 TYR A C 1
ATOM 663 O O . TYR A 1 86 ? -13.252 8.255 11.036 1.00 95.00 86 TYR A O 1
ATOM 671 N N . PHE A 1 87 ? -12.698 8.950 8.985 1.00 95.38 87 PHE A N 1
ATOM 672 C CA . PHE A 1 87 ? -11.260 9.004 9.227 1.00 95.38 87 PHE A CA 1
ATOM 673 C C . PHE A 1 87 ? -10.786 10.349 9.803 1.00 95.38 87 PHE A C 1
ATOM 675 O O . PHE A 1 87 ? -9.582 10.564 9.965 1.00 95.38 87 PHE A O 1
ATOM 682 N N . LYS A 1 88 ? -11.696 11.292 10.090 1.00 94.00 88 LYS A N 1
ATOM 683 C CA . LYS A 1 88 ? -11.325 12.582 10.690 1.00 94.00 88 LYS A CA 1
ATOM 684 C C . LYS A 1 88 ? -10.742 12.352 12.083 1.00 94.00 88 LYS A C 1
ATOM 686 O O . LYS A 1 88 ? -11.368 11.730 12.927 1.00 94.00 88 LYS A O 1
ATOM 691 N N . GLY A 1 89 ? -9.536 12.869 12.310 1.00 93.81 89 GLY A N 1
ATOM 692 C CA . GLY A 1 89 ? -8.818 12.700 13.576 1.00 93.81 89 GLY A CA 1
ATOM 693 C C . GLY A 1 89 ? -8.099 11.357 13.738 1.00 93.81 89 GLY A C 1
ATOM 694 O O . GLY A 1 89 ? -7.347 11.215 14.693 1.00 93.81 89 GLY A O 1
ATOM 695 N N . MET A 1 90 ? -8.252 10.411 12.804 1.00 96.06 90 MET A N 1
ATOM 696 C CA . MET A 1 90 ? -7.537 9.134 12.863 1.00 96.06 90 MET A CA 1
ATOM 697 C C . MET A 1 90 ? -6.083 9.267 12.390 1.00 96.06 90 MET A C 1
ATOM 699 O O . MET A 1 90 ? -5.764 9.967 11.410 1.00 96.06 90 MET A O 1
ATOM 703 N N . THR A 1 91 ? -5.192 8.569 13.086 1.00 94.38 91 THR A N 1
ATOM 704 C CA . THR A 1 91 ? -3.771 8.466 12.746 1.00 94.38 91 THR A CA 1
ATOM 705 C C . THR A 1 91 ? -3.531 7.354 11.722 1.00 94.38 91 THR A C 1
ATOM 707 O O . THR A 1 91 ? -4.457 6.654 11.304 1.00 94.38 91 THR A O 1
ATOM 710 N N . TYR A 1 92 ? -2.293 7.215 11.243 1.00 92.25 92 TYR A N 1
ATOM 711 C CA . TYR A 1 92 ? -1.940 6.099 10.366 1.00 92.25 92 TYR A CA 1
ATOM 712 C C . TYR A 1 92 ? -2.146 4.748 11.060 1.00 92.25 92 TYR A C 1
ATOM 714 O O . TYR A 1 92 ? -2.721 3.850 10.446 1.00 92.25 92 TYR A O 1
ATOM 722 N N . ASP A 1 93 ? -1.759 4.639 12.331 1.00 95.19 93 ASP A N 1
ATOM 723 C CA . ASP A 1 93 ? -1.838 3.399 13.108 1.00 95.19 93 ASP A CA 1
ATOM 724 C C . ASP A 1 93 ? -3.285 2.957 13.372 1.00 95.19 93 ASP A C 1
ATOM 726 O O . ASP A 1 93 ? -3.558 1.762 13.436 1.00 95.19 93 ASP A O 1
ATOM 730 N N . ASP A 1 94 ? -4.234 3.896 13.417 1.00 95.69 94 ASP A N 1
ATOM 731 C CA . ASP A 1 94 ? -5.665 3.579 13.525 1.00 95.69 94 ASP A CA 1
ATOM 732 C C . ASP A 1 94 ? -6.249 3.064 12.196 1.00 95.69 94 ASP A C 1
ATOM 734 O O . ASP A 1 94 ? -7.110 2.183 12.163 1.00 95.69 94 ASP A O 1
ATOM 738 N N . ILE A 1 95 ? -5.796 3.626 11.068 1.00 95.50 95 ILE A N 1
ATOM 739 C CA . ILE A 1 95 ? -6.345 3.349 9.729 1.00 95.50 95 ILE A CA 1
ATOM 740 C C . ILE A 1 95 ? -5.711 2.100 9.107 1.00 95.50 95 ILE A C 1
ATOM 742 O O . ILE A 1 95 ? -6.371 1.377 8.352 1.00 95.50 95 ILE A O 1
ATOM 746 N N . HIS A 1 96 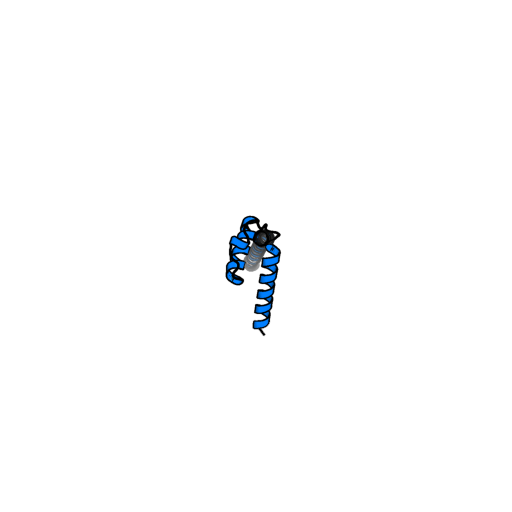? -4.439 1.840 9.406 1.00 95.44 96 HIS A N 1
ATOM 747 C CA . HIS A 1 96 ? -3.662 0.756 8.814 1.00 95.44 96 HIS A CA 1
ATOM 748 C C . HIS A 1 96 ? -4.298 -0.633 9.026 1.00 95.44 96 HIS A C 1
ATOM 750 O O . HIS A 1 96 ? -4.502 -1.330 8.026 1.00 95.44 96 HIS A O 1
ATOM 756 N N . PRO A 1 97 ? -4.732 -1.019 10.244 1.00 96.12 97 PRO A N 1
ATOM 757 C CA . PRO A 1 97 ? -5.359 -2.322 10.476 1.00 96.12 97 PRO A CA 1
ATOM 758 C C . PRO A 1 97 ? -6.682 -2.497 9.716 1.00 96.12 97 PRO A C 1
ATOM 760 O O . PRO A 1 97 ? -7.008 -3.586 9.238 1.00 96.12 97 PRO A O 1
ATOM 763 N N . ILE A 1 98 ? -7.453 -1.414 9.559 1.00 95.88 98 ILE A N 1
ATOM 764 C CA . ILE A 1 98 ? -8.730 -1.423 8.827 1.00 95.88 98 ILE A CA 1
ATOM 765 C C . ILE A 1 98 ? -8.477 -1.678 7.338 1.00 95.88 98 ILE A C 1
ATOM 767 O O . ILE A 1 98 ? -9.156 -2.498 6.710 1.00 95.88 98 ILE A O 1
ATOM 771 N N . PHE A 1 99 ? -7.482 -0.987 6.778 1.00 95.75 99 PHE A N 1
ATOM 772 C CA . PHE A 1 99 ? -7.044 -1.185 5.402 1.00 95.75 99 PHE A CA 1
ATOM 773 C C . PHE A 1 99 ? -6.567 -2.619 5.171 1.00 95.75 99 PHE A C 1
ATOM 775 O O . PHE A 1 99 ? -7.037 -3.265 4.235 1.00 95.75 99 PHE A O 1
ATOM 782 N N . GLU A 1 100 ? -5.688 -3.129 6.031 1.00 95.31 100 GLU A N 1
ATOM 783 C CA . GLU A 1 100 ? -5.106 -4.463 5.900 1.00 95.31 100 GLU A CA 1
ATOM 784 C C . GLU A 1 100 ? -6.179 -5.556 5.921 1.00 95.31 100 GLU A C 1
ATOM 786 O O . GLU A 1 100 ? -6.218 -6.408 5.031 1.00 95.31 100 GLU A O 1
ATOM 791 N N . LYS A 1 101 ? -7.132 -5.482 6.860 1.00 95.38 101 LYS A N 1
ATOM 792 C CA . LYS A 1 101 ? -8.252 -6.429 6.928 1.00 95.38 101 LYS A CA 1
ATOM 793 C C . LYS A 1 101 ? -9.054 -6.456 5.626 1.00 95.38 101 LYS A C 1
ATOM 795 O O . LYS A 1 101 ? -9.407 -7.532 5.136 1.00 95.38 101 LYS A O 1
ATOM 800 N N . LYS A 1 102 ? -9.344 -5.286 5.042 1.00 93.69 102 LYS A N 1
ATOM 801 C CA . LYS A 1 102 ? -10.109 -5.210 3.789 1.00 93.69 102 LYS A CA 1
ATOM 802 C C . LYS A 1 102 ? -9.284 -5.666 2.587 1.00 93.69 102 LYS A C 1
ATOM 804 O O . LYS A 1 102 ? -9.809 -6.379 1.735 1.00 93.69 102 LYS A O 1
ATOM 809 N N . PHE A 1 103 ? -8.010 -5.297 2.536 1.00 92.94 103 PHE A N 1
ATOM 810 C CA . PHE A 1 103 ? -7.088 -5.714 1.488 1.00 92.94 103 PHE A CA 1
ATOM 811 C C . PHE A 1 103 ? -6.939 -7.240 1.459 1.00 92.94 103 PHE A C 1
ATOM 813 O O . PHE A 1 103 ? -7.185 -7.854 0.423 1.00 92.94 103 PHE A O 1
ATOM 820 N N . ASN A 1 104 ? -6.661 -7.863 2.606 1.00 94.06 104 ASN A N 1
ATOM 821 C CA . ASN A 1 104 ? -6.509 -9.314 2.724 1.00 94.06 104 ASN A CA 1
ATOM 822 C C . ASN A 1 104 ? -7.799 -10.058 2.363 1.00 94.06 104 ASN A C 1
ATOM 824 O O . ASN A 1 104 ? -7.749 -11.057 1.650 1.00 94.06 104 ASN A O 1
ATOM 828 N N . SER A 1 105 ? -8.965 -9.544 2.772 1.00 93.38 105 SER A N 1
ATOM 829 C CA . SER A 1 105 ? -10.258 -10.114 2.370 1.00 93.38 105 SER A CA 1
ATOM 830 C C . SER A 1 105 ? -10.461 -10.090 0.853 1.00 93.38 105 SER A C 1
ATOM 832 O O . SER A 1 105 ? -11.005 -11.043 0.300 1.00 93.38 105 SER A O 1
ATOM 834 N N . ASN A 1 106 ? -10.030 -9.026 0.174 1.00 90.06 106 ASN A N 1
ATOM 835 C CA . ASN A 1 106 ? -10.150 -8.917 -1.278 1.00 90.06 106 ASN A CA 1
ATOM 836 C C . ASN A 1 106 ? -9.157 -9.825 -2.000 1.00 90.06 106 ASN A C 1
ATOM 838 O O . ASN A 1 106 ? -9.525 -10.469 -2.976 1.00 90.06 106 ASN A O 1
ATOM 842 N N . VAL A 1 107 ? -7.920 -9.921 -1.507 1.00 89.00 107 VAL A N 1
ATOM 843 C CA . VAL A 1 107 ? -6.925 -10.862 -2.038 1.00 89.00 107 VAL A CA 1
ATOM 844 C C . VAL A 1 107 ? -7.427 -12.299 -1.890 1.00 89.00 107 VAL A C 1
ATOM 846 O O . VAL A 1 107 ? -7.410 -13.050 -2.860 1.00 89.00 107 VAL A O 1
ATOM 849 N N . ALA A 1 108 ? -7.956 -12.661 -0.719 1.00 92.81 108 ALA A N 1
ATOM 850 C CA . ALA A 1 108 ? -8.530 -13.981 -0.476 1.00 92.81 108 ALA A CA 1
ATOM 851 C C . ALA A 1 108 ? -9.729 -14.277 -1.390 1.00 92.81 108 ALA A C 1
ATOM 853 O O . ALA A 1 108 ? -9.854 -15.392 -1.890 1.00 92.81 108 ALA A O 1
ATOM 854 N N . PHE A 1 109 ? -10.592 -13.289 -1.642 1.00 89.88 109 PHE A N 1
ATOM 855 C CA . PHE A 1 109 ? -11.698 -13.425 -2.592 1.00 89.88 109 PHE A CA 1
ATOM 856 C C . PHE A 1 109 ? -11.193 -13.662 -4.022 1.00 89.88 109 PHE A C 1
ATOM 858 O O . PHE A 1 109 ? -11.637 -14.601 -4.674 1.00 89.88 109 PHE A O 1
ATOM 865 N N . LEU A 1 110 ? -10.216 -12.873 -4.480 1.00 88.06 110 LEU A N 1
ATOM 866 C CA . LEU A 1 110 ? -9.644 -12.995 -5.824 1.00 88.06 110 LEU A CA 1
ATOM 867 C C . LEU A 1 110 ? -8.937 -14.334 -6.060 1.00 88.06 110 LEU A C 1
ATOM 869 O O . LEU A 1 110 ? -9.016 -14.873 -7.164 1.00 88.06 110 LEU A O 1
ATOM 873 N N . LEU A 1 111 ? -8.247 -14.867 -5.046 1.00 86.62 111 LEU A N 1
ATOM 874 C CA . LEU A 1 111 ? -7.636 -16.196 -5.129 1.00 86.62 111 LEU A CA 1
ATOM 875 C C . LEU A 1 111 ? -8.693 -17.296 -5.269 1.00 86.62 111 LEU A C 1
ATOM 877 O O . LEU A 1 111 ? -8.511 -18.190 -6.084 1.00 86.62 111 LEU A O 1
ATOM 881 N N . LYS A 1 112 ? -9.806 -17.198 -4.533 1.00 79.12 112 LYS A N 1
ATOM 882 C CA . LYS A 1 112 ? -10.906 -18.173 -4.602 1.00 79.12 112 LYS A CA 1
ATOM 883 C C . LYS A 1 112 ? -11.674 -18.148 -5.923 1.00 79.12 112 LYS A C 1
ATOM 885 O O . LYS A 1 112 ? -12.269 -19.146 -6.284 1.00 79.12 112 LYS A O 1
ATOM 890 N N . THR A 1 113 ? -11.689 -17.024 -6.637 1.00 76.69 113 THR A N 1
ATOM 891 C CA . THR A 1 113 ? -12.382 -16.900 -7.936 1.00 76.69 113 THR A CA 1
ATOM 892 C C . THR A 1 113 ? -11.553 -17.354 -9.143 1.00 76.69 113 THR A C 1
ATOM 894 O O . THR A 1 113 ? -12.017 -17.225 -10.272 1.00 76.69 113 THR A O 1
ATOM 897 N N . LYS A 1 114 ? -10.307 -17.799 -8.937 1.00 65.88 114 LYS A N 1
ATOM 898 C CA . LYS A 1 114 ? -9.412 -18.297 -9.999 1.00 65.88 114 LYS A CA 1
ATOM 899 C C . LYS A 1 114 ? -9.332 -19.827 -10.072 1.00 65.88 114 LYS A C 1
ATOM 901 O O . LYS A 1 114 ? -8.573 -20.332 -10.896 1.00 65.88 114 LYS A O 1
ATOM 906 N N . GLU A 1 115 ? -10.073 -20.515 -9.213 1.00 55.12 115 GLU A N 1
ATOM 907 C CA . GLU A 1 115 ? -10.260 -21.969 -9.199 1.00 55.12 115 GLU A CA 1
ATOM 908 C C . GLU A 1 115 ? -11.585 -22.313 -9.891 1.00 55.12 115 GLU A C 1
ATOM 910 O O . GLU A 1 115 ? -11.592 -23.270 -10.694 1.00 55.12 115 GLU A O 1
#